Protein 3U5S (pdb70)

Secondary structure (DSSP, 8-state):
---S-GGGT---SSS---HHHHHHHHHHHHHHHHHTS-SS--HHHHH--HHHHHHHHH-SSHHHHHHHHHHHHHS----SSHHHHHHHHHHHHHHHHHHTTPPPP-GGGHHIIIII--TTSTT-

B-factor: mean 18.69, std 8.18, range [2.0, 61.25]

Nearest PDB structures (foldseek):
  3u5s-assembly1_A-2  TM=1.005E+00  e=2.928E-19  Homo sapiens
  3tk0-assembly1_A-2  TM=1.004E+00  e=9.478E-19  Homo sapiens
  3u2l-assembly1_A-2  TM=1.006E+00  e=2.298E-17  Homo sapiens
  3mbg-assembly1_A  TM=1.002E+00  e=5.029E-17  Homo sapiens
  4ldk-assembly1_A-2  TM=1.004E+00  e=1.100E-16  Homo sapiens

CATH classification: 1.20.120.310

Structure (mmCIF, N/CA/C/O backbone):
data_3U5S
#
_entry.id   3U5S
#
_cell.length_a   50.892
_cell.length_b   76.878
_cell.length_c   63.464
_cell.angle_alpha   90.00
_cell.angle_beta   90.00
_cell.angle_gamma   90.00
#
_symmetry.space_group_name_H-M   'C 2 2 21'
#
loop_
_entity.id
_entity.type
_entity.pdbx_description
1 polymer 'FAD-linked sulfhydryl oxidase ALR'
2 non-polymer 'FLAVIN-ADENINE DINUCLEOTIDE'
3 water water
#
loop_
_atom_site.group_PDB
_atom_site.id
_atom_site.type_symbol
_atom_site.label_atom_id
_atom_site.label_alt_id
_atom_site.label_comp_id
_atom_site.label_asym_id
_atom_site.label_entity_id
_atom_site.label_seq_id
_atom_site.pdbx_PDB_ins_code
_atom_site.Cartn_x
_atom_site.Cartn_y
_atom_site.Cartn_z
_atom_site.occupancy
_atom_site.B_iso_or_equiv
_atom_site.auth_seq_id
_atom_site.auth_comp_id
_atom_site.auth_asym_id
_atom_site.auth_atom_id
_atom_site.pdbx_PDB_model_num
ATOM 1 N N . SER A 1 1 ? 4.591 13.884 4.697 1.00 22.07 80 SER A N 1
ATOM 2 C CA . SER A 1 1 ? 5.840 13.871 5.460 1.00 2.00 80 SER A CA 1
ATOM 3 C C . SER A 1 1 ? 7.035 13.757 4.668 1.00 21.33 80 SER A C 1
ATOM 4 O O . SER A 1 1 ? 7.934 14.291 5.223 1.00 20.48 80 SER A O 1
ATOM 15 N N . ARG A 1 3 ? 8.830 10.178 2.341 1.00 19.75 82 ARG A N 1
ATOM 16 C CA . ARG A 1 3 ? 8.624 8.870 1.685 1.00 20.34 82 ARG A CA 1
ATOM 17 C C . ARG A 1 3 ? 7.128 8.495 1.672 1.00 21.53 82 ARG A C 1
ATOM 18 O O . ARG A 1 3 ? 6.315 8.964 2.501 1.00 19.04 82 ARG A O 1
ATOM 26 N N . THR A 1 4 ? 6.775 7.589 0.782 1.00 22.11 83 THR A N 1
ATOM 27 C CA . THR A 1 4 ? 5.448 7.015 0.794 1.00 23.63 83 THR A CA 1
ATOM 28 C C . THR A 1 4 ? 5.490 5.524 0.483 1.00 26.36 83 THR A C 1
ATOM 29 O O . THR A 1 4 ? 6.361 5.039 -0.262 1.00 25.49 83 THR A O 1
ATOM 33 N N . GLN A 1 5 ? 4.528 4.849 1.114 1.00 28.22 84 GLN A N 1
ATOM 34 C CA . GLN A 1 5 ? 4.211 3.467 0.935 1.00 30.61 84 GLN A CA 1
ATOM 35 C C . GLN A 1 5 ? 3.203 3.232 -0.205 1.00 31.26 84 GLN A C 1
ATOM 36 O O . GLN A 1 5 ? 2.786 2.089 -0.401 1.00 33.77 84 GLN A O 1
ATOM 42 N N . GLN A 1 6 ? 2.846 4.274 -0.979 1.00 31.96 85 GLN A N 1
ATOM 43 C CA . GLN A 1 6 ? 2.011 4.074 -2.188 1.00 32.53 85 GLN A CA 1
ATOM 44 C C . GLN A 1 6 ? 2.979 3.914 -3.340 1.00 32.89 85 GLN A C 1
ATOM 45 O O . GLN A 1 6 ? 3.644 4.875 -3.726 1.00 31.78 85 GLN A O 1
ATOM 51 N N . LYS A 1 7 ? 3.104 2.670 -3.831 1.00 34.44 86 LYS A N 1
ATOM 52 C CA . LYS A 1 7 ? 4.237 2.256 -4.722 1.00 35.24 86 LYS A CA 1
ATOM 53 C C . LYS A 1 7 ? 4.300 3.071 -5.994 1.00 36.08 86 LYS A C 1
ATOM 54 O O . LYS A 1 7 ? 5.409 3.381 -6.529 1.00 35.63 86 LYS A O 1
ATOM 56 N N . ARG A 1 8 ? 3.106 3.441 -6.455 1.00 36.04 87 ARG A N 1
ATOM 57 C CA . ARG A 1 8 ? 2.950 4.223 -7.680 1.00 37.23 87 ARG A CA 1
ATOM 58 C C . ARG A 1 8 ? 3.593 5.577 -7.632 1.00 36.66 87 ARG A C 1
ATOM 59 O O . ARG A 1 8 ? 4.000 6.098 -8.679 1.00 36.52 87 ARG A O 1
ATOM 67 N N . ASP A 1 9 ? 3.667 6.142 -6.417 1.00 35.60 88 ASP A N 1
ATOM 68 C CA . ASP A 1 9 ? 4.305 7.446 -6.154 1.00 34.75 88 ASP A CA 1
ATOM 69 C C . ASP A 1 9 ? 5.812 7.315 -5.819 1.00 34.64 88 ASP A C 1
ATOM 70 O O . ASP A 1 9 ? 6.464 8.296 -5.479 1.00 35.38 88 ASP A O 1
ATOM 75 N N . THR A 1 10 ? 6.384 6.120 -5.929 1.00 34.63 89 THR A N 1
ATOM 76 C CA . THR A 1 10 ? 7.740 5.916 -5.404 1.00 34.31 89 THR A CA 1
ATOM 77 C C . THR A 1 10 ? 8.703 5.232 -6.380 1.00 34.77 89 THR A C 1
ATOM 78 O O . THR A 1 10 ? 9.871 5.651 -6.547 1.00 33.92 89 THR A O 1
ATOM 82 N N . LYS A 1 11 ? 8.238 4.115 -6.926 1.00 34.09 90 LYS A N 1
ATOM 83 C CA . LYS A 1 11 ? 9.093 3.224 -7.702 1.00 32.67 90 LYS A CA 1
ATOM 84 C C . LYS A 1 11 ? 8.543 3.302 -9.129 1.00 31.57 90 LYS A C 1
ATOM 85 O O . LYS A 1 11 ? 7.432 2.867 -9.430 1.00 33.15 90 LYS A O 1
ATOM 87 N N . PHE A 1 12 ? 9.323 3.917 -9.997 1.00 28.37 91 PHE A N 1
ATOM 88 C CA . PHE A 1 12 ? 8.846 4.302 -11.306 1.00 26.63 91 PHE A CA 1
ATOM 89 C C . PHE A 1 12 ? 9.301 3.366 -12.441 1.00 27.31 91 PHE A C 1
ATOM 90 O O . PHE A 1 12 ? 8.776 3.445 -13.577 1.00 29.11 91 PHE A O 1
ATOM 98 N N . ARG A 1 13 ? 10.280 2.523 -12.158 1.00 25.16 92 ARG A N 1
ATOM 99 C CA . ARG A 1 13 ? 10.833 1.664 -13.219 1.00 23.35 92 ARG A CA 1
ATOM 100 C C . ARG A 1 13 ? 9.893 0.450 -13.376 1.00 22.91 92 ARG A C 1
ATOM 101 O O . ARG A 1 13 ? 9.650 -0.279 -12.389 1.00 21.99 92 ARG A O 1
ATOM 109 N N . GLU A 1 14 ? 9.374 0.217 -14.577 1.00 21.34 93 GLU A N 1
ATOM 110 C CA . GLU A 1 14 ? 8.374 -0.847 -14.783 1.00 21.94 93 GLU A CA 1
ATOM 111 C C . GLU A 1 14 ? 8.952 -2.263 -14.914 1.00 18.62 93 GLU A C 1
ATOM 112 O O . GLU A 1 14 ? 8.324 -3.221 -14.484 1.00 20.71 93 GLU A O 1
ATOM 118 N N . ASP A 1 15 ? 10.146 -2.356 -15.441 1.00 16.55 94 ASP A N 1
ATOM 119 C CA . ASP A 1 15 ? 10.808 -3.627 -15.739 1.00 17.29 94 ASP A CA 1
ATOM 120 C C . ASP A 1 15 ? 11.562 -4.181 -14.545 1.00 16.50 94 ASP A C 1
ATOM 121 O O . ASP A 1 15 ? 12.759 -4.439 -14.590 1.00 17.69 94 ASP A O 1
ATOM 126 N N . SEC A 1 16 ? 10.817 -4.360 -13.467 1.00 16.12 95 SEC A N 1
ATOM 127 C CA . SEC A 1 16 ? 11.366 -4.936 -12.236 1.00 17.55 95 SEC A CA 1
ATOM 130 C C . SEC A 1 16 ? 10.604 -6.201 -11.851 1.00 15.80 95 SEC A C 1
ATOM 131 O O . SEC A 1 16 ? 9.439 -6.413 -12.297 1.00 14.67 95 SEC A O 1
ATOM 132 N N . PRO A 1 17 ? 11.190 -6.996 -10.977 1.00 15.46 96 PRO A N 1
ATOM 133 C CA . PRO A 1 17 ? 10.516 -8.214 -10.546 1.00 15.48 96 PRO A CA 1
ATOM 134 C C . PRO A 1 17 ? 9.145 -7.891 -9.895 1.00 14.28 96 PRO A C 1
ATOM 135 O O . PRO A 1 17 ? 9.060 -7.018 -9.022 1.00 14.32 96 PRO A O 1
ATOM 139 N N . PRO A 1 18 ? 8.081 -8.615 -10.333 1.00 12.96 97 PRO A N 1
ATOM 140 C CA . PRO A 1 18 ? 6.748 -8.468 -9.751 1.00 13.44 97 PRO A CA 1
ATOM 141 C C . PRO A 1 18 ? 6.832 -8.795 -8.254 1.00 12.55 97 PRO A C 1
ATOM 142 O O . PRO A 1 18 ? 7.585 -9.664 -7.849 1.00 14.10 97 PRO A O 1
ATOM 146 N N . ASP A 1 19 ? 6.165 -7.986 -7.439 1.00 13.05 98 ASP A N 1
ATOM 147 C CA . ASP A 1 19 ? 5.999 -8.345 -6.016 1.00 12.34 98 ASP A CA 1
ATOM 148 C C . ASP A 1 19 ? 4.793 -9.269 -5.830 1.00 12.40 98 ASP A C 1
ATOM 149 O O . ASP A 1 19 ? 4.154 -9.724 -6.790 1.00 11.87 98 ASP A O 1
ATOM 154 N N . ARG A 1 20 ? 4.480 -9.598 -4.584 1.00 12.22 99 ARG A N 1
ATOM 155 C CA . ARG A 1 20 ? 3.350 -10.443 -4.296 0.70 8.85 99 ARG A CA 1
ATOM 156 C C . ARG A 1 20 ? 2.020 -9.977 -4.922 1.00 9.71 99 ARG A C 1
ATOM 157 O O . ARG A 1 20 ? 1.330 -10.786 -5.524 1.00 12.67 99 ARG A O 1
ATOM 165 N N 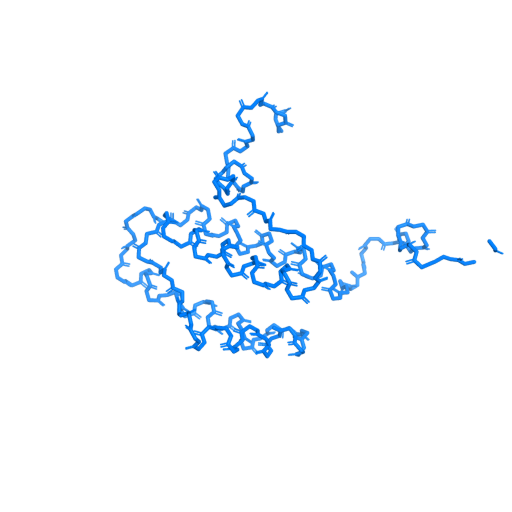. GLU A 1 21 ? 1.754 -8.690 -4.877 1.00 10.71 100 GLU A N 1
ATOM 166 C CA . GLU A 1 21 ? 0.517 -8.126 -5.385 1.00 11.19 100 GLU A CA 1
ATOM 167 C C . GLU A 1 21 ? 0.511 -8.127 -6.888 1.00 10.75 100 GLU A C 1
ATOM 168 O O . GLU A 1 21 ? -0.512 -8.531 -7.474 1.00 10.98 100 GLU A O 1
ATOM 174 N N . GLU A 1 22 ? 1.699 -7.772 -7.473 1.00 11.27 101 GLU A N 1
ATOM 175 C CA . GLU A 1 22 ? 1.747 -7.609 -8.945 1.00 9.97 101 GLU A CA 1
ATOM 176 C C . GLU A 1 22 ? 1.701 -9.020 -9.575 1.00 10.93 101 GLU A C 1
ATOM 177 O O . GLU A 1 22 ? 0.986 -9.208 -10.610 1.00 10.03 101 GLU A O 1
ATOM 183 N N . LEU A 1 23 ? 2.356 -10.014 -8.984 1.00 10.24 102 LEU A N 1
ATOM 184 C CA . LEU A 1 23 ? 2.287 -11.355 -9.498 1.00 11.54 102 LEU A CA 1
ATOM 185 C C . LEU A 1 23 ? 0.851 -11.849 -9.409 1.00 11.55 102 LEU A C 1
ATOM 186 O O . LEU A 1 23 ? 0.330 -12.489 -10.339 1.00 10.41 102 LEU A O 1
ATOM 191 N N . GLY A 1 24 ? 0.186 -11.500 -8.315 1.00 8.83 103 GLY A N 1
ATOM 192 C CA . GLY A 1 24 ? -1.220 -11.895 -8.140 1.00 10.48 103 GLY A CA 1
ATOM 193 C C . GLY A 1 24 ? -2.072 -11.351 -9.285 1.00 9.12 103 GLY A C 1
ATOM 194 O O . GLY A 1 24 ? -2.845 -12.132 -9.878 1.00 10.72 103 GLY A O 1
ATOM 195 N N . ARG A 1 25 ? -1.932 -10.063 -9.573 1.00 11.01 104 ARG A N 1
ATOM 196 C CA . ARG A 1 25 ? -2.707 -9.427 -10.664 1.00 10.94 104 ARG A CA 1
ATOM 197 C C . ARG A 1 25 ? -2.428 -10.097 -11.997 1.00 10.75 104 ARG A C 1
ATOM 198 O O . ARG A 1 25 ? -3.386 -10.422 -12.780 1.00 12.25 104 ARG A O 1
ATOM 206 N N . HIS A 1 26 ? -1.152 -10.362 -12.274 1.00 9.39 105 HIS A N 1
ATOM 207 C CA . HIS A 1 26 ? -0.863 -11.061 -13.538 1.00 9.22 105 HIS A CA 1
ATOM 208 C C . HIS A 1 26 ? -1.458 -12.468 -13.598 1.00 9.47 105 HIS A C 1
ATOM 209 O O . HIS A 1 26 ? -1.987 -12.874 -14.660 1.00 10.91 105 HIS A O 1
ATOM 216 N N . SER A 1 27 ? -1.424 -13.168 -12.472 1.00 10.37 106 SER A N 1
ATOM 217 C CA . SER A 1 27 ? -1.784 -14.540 -12.428 1.00 9.92 106 SER A CA 1
ATOM 218 C C . SER A 1 27 ? -3.337 -14.704 -12.554 1.00 9.91 106 SER A C 1
ATOM 219 O O . SER A 1 27 ? -3.824 -15.555 -13.281 1.00 10.55 106 SER A O 1
ATOM 222 N N . TRP A 1 28 ? -4.102 -13.879 -11.813 1.00 9.98 107 TRP A N 1
ATOM 223 C CA . TRP A 1 28 ? -5.535 -13.912 -11.974 1.00 9.71 107 TRP A CA 1
ATOM 224 C C . TRP A 1 28 ? -5.904 -13.580 -13.423 1.00 9.05 107 TRP A C 1
ATOM 225 O O . TRP A 1 28 ? -6.756 -14.215 -14.042 1.00 10.87 107 TRP A O 1
ATOM 236 N N . ALA A 1 29 ? -5.182 -12.633 -14.042 1.00 8.98 108 ALA A N 1
ATOM 237 C CA . ALA A 1 29 ? -5.532 -12.310 -15.419 1.00 10.30 108 ALA A CA 1
ATOM 238 C C . ALA A 1 29 ? -5.290 -13.561 -16.306 1.00 10.26 108 ALA A C 1
ATOM 239 O O . ALA A 1 29 ? -6.091 -13.876 -17.220 1.00 9.30 108 ALA A O 1
ATOM 241 N N . VAL A 1 30 ? -4.115 -14.208 -16.124 1.00 9.43 109 VAL A N 1
ATOM 242 C CA . VAL A 1 30 ? -3.800 -15.412 -16.929 1.00 10.71 109 VAL A CA 1
ATOM 243 C C . VAL A 1 30 ? -4.893 -16.459 -16.675 1.00 9.88 109 VAL A C 1
ATOM 244 O O . VAL A 1 30 ? -5.486 -16.999 -17.623 1.00 10.81 109 VAL A O 1
ATOM 248 N N . LEU A 1 31 ? -5.190 -16.773 -15.419 1.00 10.74 110 LEU A N 1
ATOM 249 C CA . LEU A 1 31 ? -6.163 -17.853 -15.136 1.00 9.99 110 LEU A CA 1
ATOM 250 C C . LEU A 1 31 ? -7.570 -17.557 -15.617 1.00 8.61 110 LEU A C 1
ATOM 251 O O . LEU A 1 31 ? -8.162 -18.378 -16.260 1.00 10.64 110 LEU A O 1
ATOM 256 N N . HIS A 1 32 ? -8.062 -16.342 -15.391 1.00 8.85 111 HIS A N 1
ATOM 257 C CA . HIS A 1 32 ? -9.423 -15.974 -15.821 1.00 10.24 111 HIS A CA 1
ATOM 258 C C . HIS A 1 32 ? -9.519 -15.918 -17.341 1.00 10.13 111 HIS A C 1
ATOM 259 O O . HIS A 1 32 ? -10.552 -16.231 -17.887 1.00 11.87 111 HIS A O 1
ATOM 266 N N . THR A 1 33 ? -8.420 -15.474 -18.003 1.00 9.97 112 THR A N 1
ATOM 267 C CA . THR A 1 33 ? -8.419 -15.416 -19.484 1.00 10.43 112 THR A CA 1
ATOM 268 C C . THR A 1 33 ? -8.387 -16.839 -20.073 1.00 11.57 112 THR A C 1
ATOM 269 O O . THR A 1 33 ? -9.161 -17.107 -21.050 1.00 12.57 112 THR A O 1
ATOM 273 N N . LEU A 1 34 ? -7.532 -17.720 -19.572 1.00 10.78 113 LEU A N 1
ATOM 274 C CA . LEU A 1 34 ? -7.549 -19.139 -19.981 1.00 12.36 113 LEU A CA 1
ATOM 275 C C . LEU A 1 34 ? -8.934 -19.766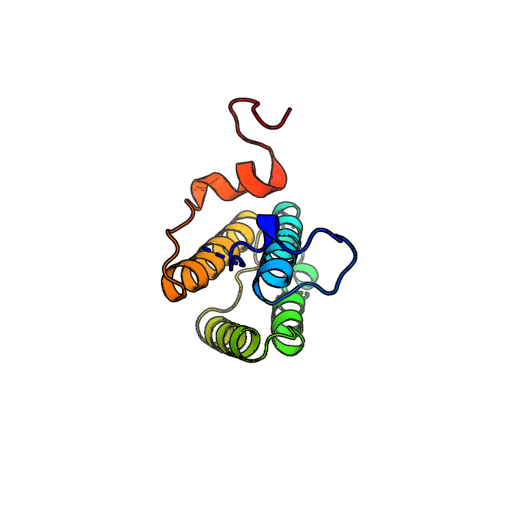 -19.773 1.00 11.37 113 LEU A C 1
ATOM 276 O O . LEU A 1 34 ? -9.473 -20.403 -20.680 1.00 12.75 113 LEU A O 1
ATOM 281 N N . ALA A 1 35 ? -9.583 -19.550 -18.650 1.00 11.31 114 ALA A N 1
ATOM 282 C CA . ALA A 1 35 ? -10.908 -20.071 -18.436 1.00 10.26 114 ALA A CA 1
ATOM 283 C C . ALA A 1 35 ? -11.930 -19.465 -19.380 1.00 10.52 114 ALA A C 1
ATOM 284 O O . ALA A 1 35 ? -12.792 -20.172 -19.913 1.00 12.31 114 ALA A O 1
ATO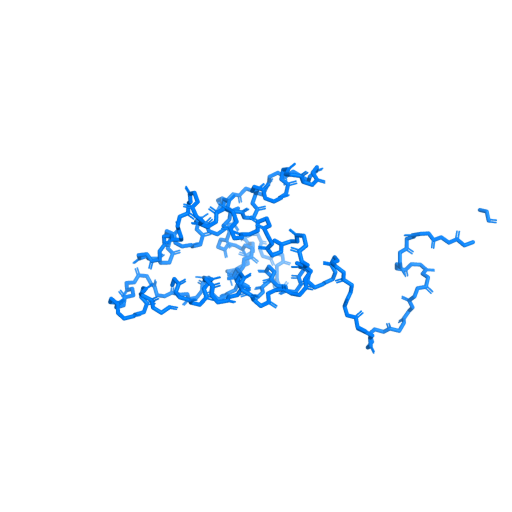M 286 N N . ALA A 1 36 ? -11.770 -18.184 -19.709 1.00 10.24 115 ALA A N 1
ATOM 287 C CA . ALA A 1 36 ? -12.791 -17.486 -20.549 1.00 10.70 115 ALA A CA 1
ATOM 288 C C . ALA A 1 36 ? -12.975 -18.039 -21.936 1.00 10.42 115 ALA A C 1
ATOM 289 O O . ALA A 1 36 ? -14.048 -17.875 -22.557 1.00 11.95 115 ALA A O 1
ATOM 291 N N . TYR A 1 37 ? -11.902 -18.621 -22.438 1.00 12.36 116 TYR A N 1
ATOM 292 C CA . TYR A 1 37 ? -11.884 -19.127 -23.813 1.00 12.51 116 TYR A CA 1
ATOM 293 C C . TYR A 1 37 ? -11.886 -20.692 -23.831 1.00 12.03 116 TYR A C 1
ATOM 294 O O . TYR A 1 37 ? -11.820 -21.288 -24.910 1.00 15.73 116 TYR A O 1
ATOM 303 N N . TYR A 1 38 ? -11.958 -21.341 -22.669 1.00 10.04 117 TYR A N 1
ATOM 304 C CA . TYR A 1 38 ? -12.030 -22.762 -22.571 1.00 9.22 117 TYR A CA 1
ATOM 305 C C . TYR A 1 38 ? -13.333 -23.245 -23.300 1.00 8.49 117 TYR A C 1
ATOM 306 O O . TYR A 1 38 ? -14.344 -22.488 -23.390 1.00 10.20 117 TYR A O 1
ATOM 315 N N . PRO A 1 39 ? -13.260 -24.540 -23.770 1.00 11.03 118 PRO A N 1
ATOM 316 C CA . PRO A 1 39 ? -14.436 -24.997 -24.590 1.00 11.16 118 PRO A CA 1
ATOM 317 C C . PRO A 1 39 ? -15.706 -25.021 -23.811 1.00 11.65 118 PRO A C 1
ATOM 318 O O . PRO A 1 39 ? -15.677 -25.281 -22.581 1.00 11.36 118 PRO A O 1
ATOM 322 N N . ASP A 1 40 ? -16.811 -24.753 -24.473 1.00 12.61 119 ASP A N 1
ATOM 323 C CA . ASP A 1 40 ? -18.132 -25.066 -23.861 1.00 13.31 119 ASP A CA 1
ATOM 324 C C . ASP A 1 40 ? -18.397 -26.558 -23.679 1.00 13.46 119 ASP A C 1
ATOM 325 O O . ASP A 1 40 ? -19.036 -26.978 -22.687 1.00 14.26 119 ASP A O 1
ATOM 330 N N . LEU A 1 41 ? -17.840 -27.382 -24.562 1.00 12.73 120 LEU A N 1
ATOM 331 C CA . LEU A 1 41 ? -17.938 -28.819 -24.498 1.00 12.98 120 LEU A CA 1
ATOM 332 C C . LEU A 1 41 ? -16.544 -29.438 -24.631 1.00 13.00 120 LEU A C 1
ATOM 333 O O . LEU A 1 41 ? -16.199 -30.119 -25.649 1.00 13.13 120 LEU A O 1
ATOM 338 N N . PRO A 1 42 ? -15.736 -29.292 -23.564 1.00 11.97 121 PRO A N 1
ATOM 339 C CA . PRO A 1 42 ? -14.423 -29.801 -23.664 1.00 12.46 121 PRO A CA 1
ATOM 340 C C . PRO A 1 42 ? -14.423 -31.343 -23.771 1.00 11.26 121 PRO A C 1
ATOM 341 O O . PRO A 1 42 ? -15.283 -31.998 -23.140 1.00 12.91 121 PRO A O 1
ATOM 345 N N . THR A 1 43 ? -13.418 -31.900 -24.445 1.00 12.64 122 THR A N 1
ATOM 346 C CA . THR A 1 43 ? -13.225 -33.369 -24.401 1.00 13.03 122 THR A CA 1
ATOM 347 C C . THR A 1 43 ? -12.863 -33.855 -22.956 1.00 14.49 122 THR A C 1
ATOM 348 O O . THR A 1 43 ? -12.493 -33.040 -22.097 1.00 14.14 122 THR A O 1
ATOM 352 N N . PRO A 1 44 ? -13.014 -35.171 -22.690 1.00 15.78 123 PRO A N 1
ATOM 353 C CA . PRO A 1 44 ? -12.555 -35.658 -21.414 1.00 15.45 123 PRO A CA 1
ATOM 354 C C . PRO A 1 44 ? -11.074 -35.364 -21.203 1.00 14.38 123 PRO A C 1
ATOM 355 O O . PRO A 1 44 ? -10.711 -34.962 -20.050 1.00 15.70 123 PRO A O 1
ATOM 359 N N . GLU A 1 45 ? -10.254 -35.428 -22.253 1.00 14.19 124 GLU A N 1
ATOM 360 C CA . GLU A 1 45 ? -8.801 -35.182 -22.075 1.00 15.15 124 GLU A CA 1
ATOM 361 C C . GLU A 1 45 ? -8.613 -33.706 -21.683 1.00 14.84 124 GLU A C 1
ATOM 362 O O . GLU A 1 45 ? -7.801 -33.399 -20.763 1.00 13.35 124 GLU A O 1
ATOM 368 N N . GLN A 1 46 ? -9.382 -32.814 -22.306 1.00 12.48 125 GLN A N 1
ATOM 369 C CA . GLN A 1 46 ? -9.263 -31.397 -21.953 1.00 11.95 125 GLN A CA 1
ATOM 370 C C . GLN A 1 46 ? -9.653 -31.130 -20.503 1.00 11.70 125 GLN A C 1
ATOM 371 O O . GLN A 1 46 ? -8.957 -30.352 -19.795 1.00 13.91 125 GLN A O 1
ATOM 377 N N . GLN A 1 47 ? -10.741 -31.749 -20.044 1.00 10.29 126 GLN A N 1
ATOM 378 C CA . GLN A 1 47 ? -11.207 -31.591 -18.680 1.00 13.43 126 GLN A CA 1
ATOM 379 C C . GLN A 1 47 ? -10.149 -32.069 -17.713 1.00 13.02 126 GLN A C 1
ATOM 380 O O . GLN A 1 47 ? -9.898 -31.392 -16.697 1.00 14.40 126 GLN A O 1
ATOM 386 N N . GLN A 1 48 ? -9.540 -33.215 -18.006 1.00 12.44 127 GLN A N 1
ATOM 387 C CA . GLN A 1 48 ? -8.447 -33.802 -17.153 1.00 13.64 127 GLN A CA 1
ATOM 388 C C . GLN A 1 48 ? -7.229 -32.858 -17.146 1.00 14.61 127 GLN A C 1
ATOM 389 O O . GLN A 1 48 ? -6.620 -32.553 -16.111 1.00 15.55 127 GLN A O 1
ATOM 395 N N . ASP A 1 49 ? -6.788 -32.461 -18.339 1.00 13.87 128 ASP A N 1
ATOM 396 C CA . ASP A 1 49 ? -5.673 -31.529 -18.528 1.00 13.54 128 ASP A CA 1
ATOM 397 C C . ASP A 1 49 ? -5.853 -30.208 -17.781 1.00 12.06 128 ASP A C 1
ATOM 398 O O . ASP A 1 49 ? -4.900 -29.671 -17.217 1.00 12.83 128 ASP A O 1
ATOM 411 N N . ALA A 1 51 ? -7.767 -29.584 -15.152 1.00 11.84 130 ALA A N 1
ATOM 412 C CA . ALA A 1 51 ? -7.645 -29.837 -13.695 1.00 13.17 130 ALA A CA 1
ATOM 413 C C . ALA A 1 51 ? -6.192 -30.040 -13.312 1.00 12.23 130 ALA A C 1
ATOM 414 O O . ALA A 1 51 ? -5.740 -29.553 -12.244 1.00 14.04 130 ALA A O 1
ATOM 416 N N . GLN A 1 52 ? -5.441 -30.706 -14.180 1.00 13.94 131 GLN A N 1
ATOM 417 C CA . GLN A 1 52 ? -4.045 -30.951 -13.825 1.00 13.33 131 GLN A CA 1
ATOM 418 C C . GLN A 1 52 ? -3.273 -29.600 -13.917 1.00 14.07 131 GLN A C 1
ATOM 419 O O . GLN A 1 52 ? -2.443 -29.265 -13.087 1.00 14.07 131 GLN A O 1
ATOM 425 N N . PHE A 1 53 ? -3.579 -28.784 -14.902 1.00 12.11 132 PHE A N 1
ATOM 426 C CA . PHE A 1 53 ? -2.968 -27.475 -15.017 1.00 11.05 132 PHE A CA 1
ATOM 427 C C . PHE A 1 53 ? -3.136 -26.614 -13.770 1.00 12.23 132 PHE A C 1
ATOM 428 O O . PHE A 1 53 ? -2.132 -26.094 -13.283 1.00 12.92 132 PHE A O 1
ATOM 436 N N . ILE A 1 54 ? -4.340 -26.611 -13.177 1.00 11.27 133 ILE A N 1
ATOM 437 C CA . ILE A 1 54 ? -4.599 -25.828 -11.973 1.00 11.78 133 ILE A CA 1
ATOM 438 C C . ILE A 1 54 ? -3.833 -26.446 -10.766 1.00 11.10 133 ILE A C 1
ATOM 439 O O . ILE A 1 54 ? -3.235 -25.704 -9.922 1.00 12.69 133 ILE A O 1
ATOM 444 N N . HIS A 1 55 ? -3.811 -27.774 -10.697 1.00 11.26 134 HIS A N 1
ATOM 445 C CA . HIS A 1 55 ? -3.029 -28.470 -9.621 1.00 13.02 134 HIS A CA 1
ATOM 446 C C . HIS A 1 55 ? -1.554 -28.077 -9.765 1.00 12.45 134 HIS A C 1
ATOM 447 O O . HIS A 1 55 ? -0.882 -27.685 -8.779 1.00 13.30 134 HIS A O 1
ATOM 454 N N . LEU A 1 56 ? -1.000 -28.160 -10.957 1.00 12.07 135 LEU A N 1
ATOM 455 C CA . LEU A 1 56 ? 0.435 -27.860 -11.122 1.00 12.11 135 LEU A CA 1
ATOM 456 C C . LEU A 1 56 ? 0.711 -26.387 -10.807 1.00 12.15 135 LEU A C 1
ATOM 457 O O . LEU A 1 56 ? 1.771 -26.095 -10.144 1.00 13.19 135 LEU A O 1
ATOM 462 N N . PHE A 1 57 ? -0.204 -25.478 -11.150 1.00 11.40 136 PHE A N 1
ATOM 463 C CA . PHE A 1 57 ? -0.049 -24.058 -10.853 1.00 13.60 136 PHE A CA 1
ATOM 464 C C . PHE A 1 57 ? 0.049 -23.889 -9.336 1.00 15.11 136 PHE A C 1
ATOM 465 O O . PHE A 1 57 ? 0.883 -23.137 -8.865 1.00 13.02 136 PHE A O 1
ATOM 473 N N . SER A 1 58 ? -0.754 -24.663 -8.590 1.00 14.17 137 SER A N 1
ATOM 474 C CA . SER A 1 58 ? -0.677 -24.623 -7.109 1.00 14.52 137 SER A CA 1
ATOM 475 C C . SER A 1 58 ? 0.649 -25.150 -6.567 1.00 15.70 137 SER A C 1
ATOM 476 O O . SER A 1 58 ? 1.079 -24.696 -5.477 1.00 17.74 137 SER A O 1
ATOM 479 N N . LYS A 1 59 ? 1.295 -26.077 -7.253 1.00 12.34 138 LYS A N 1
ATOM 480 C CA . LYS A 1 59 ? 2.627 -26.589 -6.805 1.00 13.40 138 LYS A CA 1
ATOM 481 C C . LYS A 1 59 ? 3.755 -25.552 -7.016 1.00 14.45 138 LYS A C 1
ATOM 482 O O . LYS A 1 59 ? 4.713 -25.490 -6.172 1.00 16.45 138 LYS A O 1
ATOM 488 N N . PHE A 1 60 ? 3.663 -24.714 -8.058 1.00 12.96 139 PHE A N 1
ATOM 489 C CA . PHE A 1 60 ? 4.780 -23.905 -8.444 1.00 12.57 139 PHE A CA 1
ATOM 490 C C . PHE A 1 60 ? 4.588 -22.418 -8.131 1.00 11.91 139 PHE A C 1
ATOM 491 O 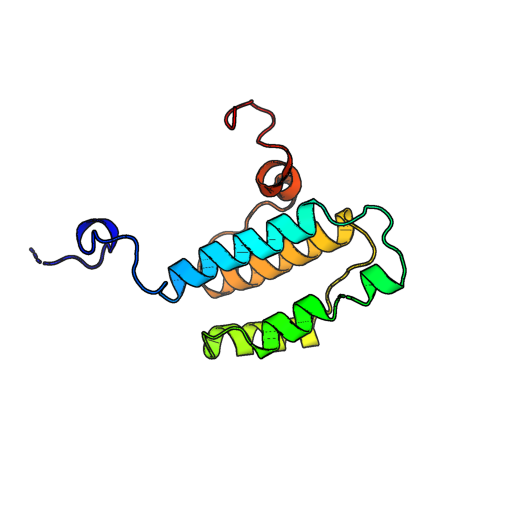O . PHE A 1 60 ? 5.546 -21.620 -8.315 1.00 13.90 139 PHE A O 1
ATOM 499 N N . TYR A 1 61 ? 3.396 -22.009 -7.628 1.00 11.60 140 TYR A N 1
ATOM 500 C CA . TYR A 1 61 ? 3.177 -20.596 -7.411 1.00 11.64 140 TYR A CA 1
ATOM 501 C C . TYR A 1 61 ? 4.209 -20.109 -6.337 1.00 12.76 140 TYR A C 1
ATOM 502 O O . TYR A 1 61 ? 4.274 -20.732 -5.297 1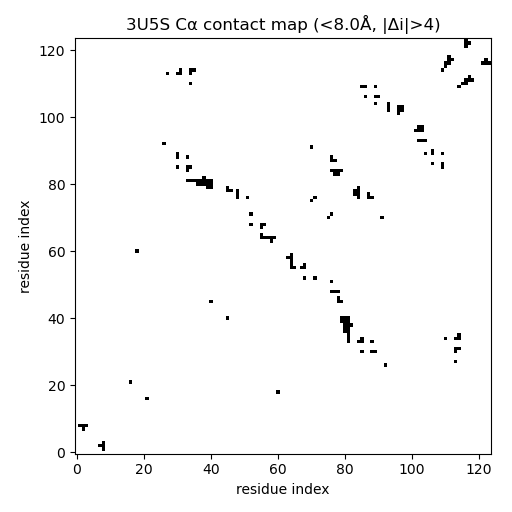.00 12.69 140 TYR A O 1
ATOM 511 N N . PRO A 1 62 ? 4.989 -19.066 -6.668 1.00 13.59 141 PRO A N 1
ATOM 512 C CA . PRO A 1 62 ? 6.196 -18.794 -5.850 1.00 14.76 141 PRO A CA 1
ATOM 513 C C . PRO A 1 62 ? 5.990 -17.956 -4.632 1.00 15.76 141 PRO A C 1
ATOM 514 O O . PRO A 1 62 ? 6.978 -17.718 -3.970 1.00 17.48 141 PRO A O 1
ATOM 518 N N . SEC A 1 63 ? 4.787 -17.515 -4.292 1.00 13.53 142 SEC A N 1
ATOM 519 C CA . SEC A 1 63 ? 4.540 -16.869 -2.967 1.00 12.90 142 SEC A CA 1
ATOM 522 C C . SEC A 1 63 ? 4.079 -18.093 -2.181 1.00 13.73 142 SEC A C 1
ATOM 523 O O . SEC A 1 63 ? 3.005 -18.636 -2.487 1.00 14.37 142 SEC A O 1
ATOM 524 N N . GLU A 1 64 ? 4.846 -18.561 -1.176 1.00 15.77 143 GLU A N 1
ATOM 525 C CA . GLU A 1 64 ? 4.616 -19.816 -0.474 1.00 18.18 143 GLU A CA 1
ATOM 526 C C . GLU A 1 64 ? 3.322 -19.801 0.369 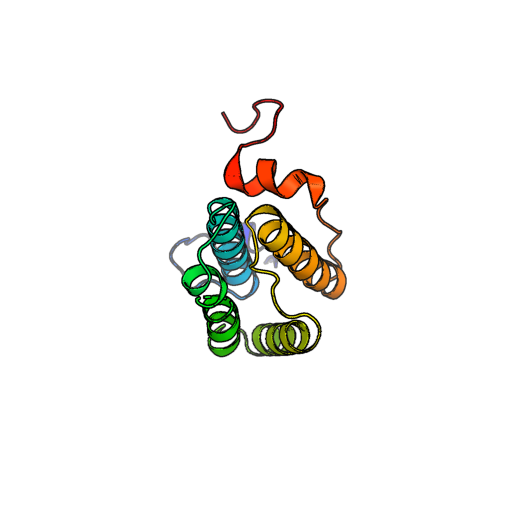1.00 16.28 143 GLU A C 1
ATOM 527 O O . GLU A 1 64 ? 2.520 -20.697 0.271 1.00 17.19 143 GLU A O 1
ATOM 533 N N . GLU A 1 65 ? 3.073 -18.676 1.060 1.00 16.59 144 GLU A N 1
ATOM 534 C CA . GLU A 1 65 ? 1.805 -18.567 1.808 0.70 14.59 144 GLU A CA 1
ATOM 535 C C . GLU A 1 65 ? 0.576 -18.633 0.844 1.00 15.17 144 GLU A C 1
ATOM 536 O O . GLU A 1 65 ? -0.396 -19.317 1.113 1.00 16.35 144 GLU A O 1
ATOM 542 N N . SEC A 1 66 ? 0.734 -18.015 -0.337 1.00 13.99 145 SEC A N 1
ATOM 543 C CA . SEC A 1 66 ? -0.361 -18.013 -1.321 1.00 14.20 145 SEC A CA 1
ATOM 546 C C . SEC A 1 66 ? -0.562 -19.392 -1.906 1.00 15.32 145 SEC A C 1
ATOM 547 O O . SEC A 1 66 ? -1.707 -19.813 -2.109 1.00 16.44 145 SEC A O 1
ATOM 548 N N . ALA A 1 67 ? 0.549 -20.101 -2.234 1.00 15.02 146 ALA A N 1
ATOM 549 C CA . ALA A 1 67 ? 0.483 -21.445 -2.787 1.00 16.23 146 ALA A CA 1
ATOM 550 C C . ALA A 1 67 ? -0.114 -22.437 -1.788 1.00 15.76 146 ALA A C 1
ATOM 551 O O . ALA A 1 67 ? -0.885 -23.284 -2.163 1.00 16.24 146 ALA A O 1
ATOM 553 N N . GLU A 1 68 ? 0.262 -22.345 -0.533 1.00 18.77 147 GLU A N 1
ATOM 554 C CA . GLU A 1 68 ? -0.366 -23.171 0.512 1.00 20.68 147 GLU A CA 1
ATOM 555 C C . GLU A 1 68 ? -1.873 -22.928 0.637 1.00 20.37 147 GLU A C 1
ATOM 556 O O . GLU A 1 68 ? -2.676 -23.870 0.742 1.00 20.66 147 GLU A O 1
ATOM 562 N N . ASP A 1 69 ? -2.239 -21.653 0.629 1.00 20.04 148 ASP A N 1
ATOM 563 C CA . ASP A 1 69 ? -3.654 -21.291 0.718 1.00 19.98 148 ASP A CA 1
ATOM 564 C C . ASP A 1 69 ? -4.353 -21.941 -0.498 1.00 20.62 148 ASP A C 1
ATOM 565 O O . ASP A 1 69 ? -5.409 -22.620 -0.391 1.00 20.75 148 ASP A O 1
ATOM 570 N N . LEU A 1 70 ? -3.775 -21.802 -1.691 1.00 18.38 149 LEU A N 1
ATOM 571 C CA . LEU A 1 70 ? -4.386 -22.420 -2.883 1.00 17.57 149 LEU A CA 1
ATOM 572 C C . LEU A 1 70 ? -4.530 -23.977 -2.804 1.00 17.16 149 LEU A C 1
ATOM 573 O O . LEU A 1 70 ? -5.571 -24.533 -3.095 1.00 17.02 149 LEU A O 1
ATOM 578 N N . ARG A 1 71 ? -3.473 -24.634 -2.359 1.00 17.99 150 ARG A N 1
ATOM 579 C CA . ARG A 1 71 ? -3.459 -26.079 -2.239 1.00 18.84 150 ARG A CA 1
ATOM 580 C C . ARG A 1 71 ? -4.526 -26.511 -1.253 1.00 20.56 150 ARG A C 1
ATOM 581 O O . ARG A 1 71 ? -5.240 -27.492 -1.484 1.00 17.71 150 ARG A O 1
ATOM 589 N N . LYS A 1 72 ? -4.721 -25.731 -0.188 1.00 19.32 151 LYS A N 1
ATOM 590 C CA . LYS A 1 72 ? -5.791 -26.097 0.743 1.00 22.04 151 LYS A CA 1
ATOM 591 C C . LYS A 1 72 ? -7.191 -26.002 0.157 1.00 21.18 151 LYS A C 1
ATOM 592 O O . LYS A 1 72 ? -8.043 -26.868 0.368 1.00 21.22 151 LYS A O 1
ATOM 598 N N . ARG A 1 73 ? -7.431 -24.941 -0.577 1.00 19.34 152 ARG A N 1
ATOM 599 C CA . ARG A 1 73 ? -8.690 -24.764 -1.205 1.00 19.38 152 ARG A CA 1
ATOM 600 C C . ARG A 1 73 ? -8.971 -25.861 -2.209 1.00 21.49 152 ARG A C 1
ATOM 601 O O . ARG A 1 73 ? -10.054 -26.411 -2.174 1.00 22.83 152 ARG A O 1
ATOM 609 N N . LEU A 1 74 ? -8.019 -26.194 -3.081 1.00 20.57 153 LEU A N 1
ATOM 610 C CA . LEU A 1 74 ? -8.251 -27.173 -4.173 1.00 23.49 153 LEU A CA 1
ATOM 611 C C . LEU A 1 74 ? -8.539 -28.570 -3.588 1.00 25.39 153 LEU A C 1
ATOM 612 O O . LEU A 1 74 ? -9.354 -29.279 -4.111 1.00 27.31 153 LEU A O 1
ATOM 617 N N . ALA A 1 75 ? -7.890 -28.938 -2.486 1.00 26.96 154 ALA A N 1
ATOM 618 C CA . ALA A 1 75 ? -8.291 -30.122 -1.708 1.00 28.14 154 ALA A CA 1
ATOM 619 C C . ALA A 1 75 ? -9.768 -30.130 -1.243 1.00 28.55 154 ALA A C 1
ATOM 620 O O . ALA A 1 75 ? -10.404 -31.199 -1.288 1.00 29.90 154 ALA A O 1
ATOM 622 N N . ARG A 1 76 ? -10.320 -28.988 -0.817 1.00 27.93 155 ARG A N 1
ATOM 623 C CA . ARG A 1 76 ? -11.738 -28.880 -0.339 1.00 29.76 155 ARG A CA 1
ATOM 624 C C . ARG A 1 76 ? -12.780 -28.646 -1.464 1.00 30.80 155 ARG A C 1
ATOM 625 O O . ARG A 1 76 ? -13.997 -28.701 -1.249 1.00 31.47 155 ARG A O 1
ATOM 633 N N . ASN A 1 77 ? -12.296 -28.342 -2.658 1.00 31.17 156 ASN A N 1
ATOM 634 C CA . ASN A 1 77 ? -13.143 -27.744 -3.664 1.00 31.56 156 ASN A CA 1
ATOM 635 C C . ASN A 1 77 ? -12.340 -27.891 -4.982 1.00 30.64 156 ASN A C 1
ATOM 636 O O . ASN A 1 77 ? -11.643 -26.951 -5.439 1.00 31.67 156 ASN A O 1
ATOM 641 N N . HIS A 1 78 ? -12.399 -29.113 -5.533 1.00 28.49 157 HIS A N 1
ATOM 642 C CA . HIS A 1 78 ? -11.725 -29.445 -6.779 1.00 27.35 157 HIS A CA 1
ATOM 643 C C . HIS A 1 78 ? -12.291 -28.562 -7.892 1.00 23.13 157 HIS A C 1
ATOM 644 O O . HIS A 1 78 ? -13.453 -28.186 -7.847 1.00 21.48 157 HIS A O 1
ATOM 651 N N . PRO A 1 79 ? -11.437 -28.184 -8.864 1.00 21.82 158 PRO A N 1
ATOM 652 C CA . PRO A 1 79 ? -11.924 -27.411 -9.987 1.00 19.61 158 PRO A CA 1
ATOM 653 C C . PRO A 1 79 ? -12.980 -28.145 -10.833 1.00 18.29 158 PRO A C 1
ATOM 654 O O . PRO A 1 79 ? -12.752 -29.309 -11.172 1.00 17.86 158 PRO A O 1
ATOM 658 N N . ASP A 1 80 ? -14.085 -27.469 -11.149 1.00 16.65 159 ASP A N 1
ATOM 659 C CA . ASP A 1 80 ? -15.050 -27.969 -12.084 1.00 15.43 159 ASP A CA 1
ATOM 660 C C . ASP A 1 80 ? -14.662 -27.562 -13.483 1.00 14.91 159 ASP A C 1
ATOM 661 O O . ASP A 1 80 ? -14.878 -26.434 -13.908 1.00 16.50 159 ASP A O 1
ATOM 666 N N . THR A 1 81 ? -14.104 -28.534 -14.190 1.00 14.31 160 THR A N 1
ATOM 667 C CA . THR A 1 81 ? -13.647 -28.242 -15.536 1.00 15.26 160 THR A CA 1
ATOM 668 C C . THR A 1 81 ? -14.553 -28.830 -16.598 1.00 15.35 160 THR A C 1
ATOM 669 O O . THR A 1 81 ? -14.166 -28.955 -17.786 1.00 15.16 160 THR A O 1
ATOM 673 N N . ARG A 1 82 ? -15.764 -29.186 -16.222 1.00 15.76 161 ARG A N 1
ATOM 674 C CA . ARG A 1 82 ? -16.687 -29.850 -17.165 1.00 15.79 161 ARG A CA 1
ATOM 675 C C . ARG A 1 82 ? -17.080 -29.004 -18.383 1.00 13.41 161 ARG A C 1
ATOM 676 O O . ARG A 1 82 ? -17.326 -29.529 -19.468 1.00 14.26 161 ARG A O 1
ATOM 684 N N . THR A 1 83 ? -17.184 -27.690 -18.187 1.00 12.19 162 THR A N 1
ATOM 685 C CA . THR A 1 83 ? -17.598 -26.741 -19.263 1.00 12.16 162 THR A CA 1
ATOM 686 C C . THR A 1 83 ? -17.017 -25.365 -18.951 1.00 12.89 162 THR A C 1
ATOM 687 O O . THR A 1 83 ? -16.628 -25.063 -17.808 1.00 12.75 162 THR A O 1
ATOM 691 N N . ARG A 1 84 ? -16.956 -24.526 -19.981 1.00 12.33 163 ARG A N 1
ATOM 692 C CA . ARG A 1 84 ? -16.584 -23.139 -19.820 1.00 12.71 163 ARG A CA 1
ATOM 693 C C . ARG A 1 84 ? -17.375 -22.446 -18.696 1.00 13.02 163 ARG A C 1
ATOM 694 O O . ARG A 1 84 ? -16.792 -21.781 -17.840 1.00 14.83 163 ARG A O 1
ATOM 702 N N . ALA A 1 85 ? -18.688 -22.615 -18.749 1.00 14.25 164 ALA A N 1
ATOM 703 C CA . ALA A 1 85 ? -19.618 -21.950 -17.802 1.00 13.09 164 ALA A CA 1
ATOM 704 C C . ALA A 1 85 ? -19.245 -22.402 -16.376 1.00 13.27 164 ALA A C 1
ATOM 705 O O . ALA A 1 85 ? -18.987 -21.561 -15.532 1.00 13.96 164 ALA A O 1
ATOM 707 N N . ALA A 1 86 ? -19.037 -23.696 -16.201 1.00 12.98 165 ALA A N 1
ATOM 708 C CA . ALA A 1 86 ? -18.752 -24.216 -14.869 1.00 13.22 165 ALA A CA 1
ATOM 709 C C . ALA A 1 86 ? -17.383 -23.778 -14.422 1.00 12.95 165 ALA A C 1
ATOM 710 O O . ALA A 1 86 ? -17.230 -23.401 -13.237 1.00 14.37 165 ALA A O 1
ATOM 712 N N . PHE A 1 87 ? -16.415 -23.790 -15.325 1.00 11.92 166 PHE A N 1
ATOM 713 C CA . PHE A 1 87 ? -15.049 -23.503 -14.872 1.00 11.17 166 PHE A CA 1
ATOM 714 C C . PHE A 1 87 ? -14.838 -22.001 -14.619 1.00 10.12 166 PHE A C 1
ATOM 715 O O . PHE A 1 87 ? -14.116 -21.586 -13.641 1.00 11.37 166 PHE A O 1
ATOM 723 N N . THR A 1 88 ? -15.312 -21.147 -15.515 1.00 11.40 167 THR A N 1
ATOM 724 C CA . THR A 1 88 ? -15.264 -19.718 -15.289 1.00 10.41 167 THR A CA 1
ATOM 725 C C . THR A 1 88 ? -15.922 -19.344 -13.948 1.00 10.86 167 THR A C 1
ATOM 726 O O . THR A 1 88 ? -15.420 -18.504 -13.221 1.00 12.56 167 THR A O 1
ATOM 730 N N . GLN A 1 89 ? -17.059 -19.974 -13.655 1.00 13.11 168 GLN A N 1
ATOM 731 C CA . GLN A 1 89 ? -17.740 -19.628 -12.390 1.00 12.05 168 GLN A CA 1
ATOM 732 C C . GLN A 1 89 ? -16.951 -20.170 -11.197 1.00 11.47 168 GLN A C 1
ATOM 733 O O . GLN A 1 89 ? -16.769 -19.410 -10.237 1.00 12.60 168 GLN A O 1
ATOM 739 N N . TRP A 1 90 ? -16.471 -21.407 -11.288 1.00 12.13 169 TRP A N 1
ATOM 740 C CA . TRP A 1 90 ? -15.698 -22.071 -10.267 1.00 11.09 169 TRP A CA 1
ATOM 741 C C . TRP A 1 90 ? -14.484 -21.185 -9.921 1.00 11.79 169 TRP A C 1
ATOM 742 O O . TRP A 1 90 ? -14.204 -20.889 -8.744 1.00 13.82 169 TRP A O 1
ATOM 753 N N . LEU A 1 91 ? -13.795 -20.711 -10.967 1.00 11.56 170 LEU A N 1
ATOM 754 C CA . LEU A 1 91 ? -12.637 -19.899 -10.717 1.00 12.00 170 LEU A CA 1
ATOM 755 C C . LEU A 1 91 ? -12.960 -18.518 -10.093 1.00 10.75 170 LEU A C 1
ATOM 756 O O . LEU A 1 91 ? -12.217 -17.997 -9.242 1.00 12.31 170 LEU A O 1
ATOM 761 N N . SEC A 1 92 ? -14.073 -17.903 -10.518 1.00 11.00 171 SEC A N 1
ATOM 762 C CA . SEC A 1 92 ? -14.594 -16.689 -9.854 1.00 9.98 171 SEC A CA 1
ATOM 765 C C . SEC A 1 92 ? -14.842 -16.922 -8.384 1.00 12.24 171 SEC A C 1
ATOM 766 O O . SEC A 1 92 ? -14.449 -16.080 -7.519 1.00 12.73 171 SEC A O 1
ATOM 767 N N . HIS A 1 93 ? -15.479 -18.051 -8.052 1.00 10.21 172 HIS A N 1
ATOM 768 C CA . HIS A 1 93 ? -15.902 -18.218 -6.633 1.00 11.88 172 HIS A CA 1
ATOM 769 C C . HIS A 1 93 ? -14.587 -18.452 -5.847 1.00 12.37 172 HIS A C 1
ATOM 770 O O . HIS A 1 93 ? -14.454 -17.960 -4.681 1.00 12.95 172 HIS A O 1
ATOM 777 N N . LEU A 1 94 ? -13.615 -19.162 -6.436 1.00 10.95 173 LEU A N 1
ATOM 778 C CA . LEU A 1 94 ? -12.294 -19.344 -5.741 1.00 12.10 173 LEU A CA 1
ATOM 779 C C . LEU A 1 94 ? -11.610 -17.998 -5.534 1.00 11.63 173 LEU A C 1
ATOM 780 O O . LEU A 1 94 ? -11.116 -17.692 -4.452 1.00 11.09 173 LEU A O 1
ATOM 785 N N . HIS A 1 95 ? -11.464 -17.221 -6.592 1.00 10.96 174 HIS A N 1
ATOM 786 C CA . HIS A 1 95 ? -10.920 -15.860 -6.471 1.00 11.01 174 HIS A CA 1
ATOM 787 C C . HIS A 1 95 ? -11.626 -15.074 -5.336 1.00 10.39 174 HIS A C 1
ATOM 788 O O . HIS A 1 95 ? -10.962 -14.371 -4.513 1.00 9.29 174 HIS A O 1
ATOM 795 N N . ASN A 1 96 ? -12.952 -15.206 -5.287 1.00 11.25 175 ASN A N 1
ATOM 796 C CA . ASN A 1 96 ? -13.728 -14.553 -4.169 1.00 11.46 175 ASN A CA 1
ATOM 797 C C . ASN A 1 96 ? -13.335 -15.064 -2.801 1.00 11.88 175 ASN A C 1
ATOM 798 O O . ASN A 1 96 ? -13.343 -14.245 -1.822 1.00 11.74 175 ASN A O 1
ATOM 803 N N . GLU A 1 97 ? -13.029 -16.340 -2.694 1.00 11.12 176 GLU A N 1
ATOM 804 C CA . GLU A 1 97 ? -12.536 -16.821 -1.383 1.00 11.63 176 GLU A CA 1
ATOM 805 C C . GLU A 1 97 ? -11.276 -16.111 -0.966 1.00 11.70 176 GLU A C 1
ATOM 806 O O . GLU A 1 97 ? -11.128 -15.686 0.244 1.00 13.26 176 GLU A O 1
ATOM 812 N N . VAL A 1 98 ? -10.371 -15.916 -1.919 1.00 10.66 177 VAL A N 1
ATOM 813 C CA . VAL A 1 98 ? -9.144 -15.203 -1.600 1.00 10.24 177 VAL A CA 1
ATOM 814 C C . VAL A 1 98 ? -9.416 -13.738 -1.285 1.00 11.35 177 VAL A C 1
ATOM 815 O O . VAL A 1 98 ? -8.806 -13.168 -0.341 1.00 11.82 177 VAL A O 1
ATOM 819 N N . ASN A 1 99 ? -10.253 -13.064 -2.097 1.00 11.20 178 ASN A N 1
ATOM 820 C CA . ASN A 1 99 ? -10.680 -11.660 -1.849 1.00 11.33 178 ASN A CA 1
ATOM 821 C C . ASN A 1 99 ? -11.211 -11.540 -0.428 1.00 14.23 178 ASN A C 1
ATOM 822 O O . ASN A 1 99 ? -10.691 -10.653 0.354 1.00 12.81 178 ASN A O 1
ATOM 827 N N . ARG A 1 100 ? -12.111 -12.457 -0.032 1.00 12.23 179 ARG A N 1
ATOM 828 C CA . ARG A 1 100 ? -12.724 -12.285 1.332 1.00 13.29 179 ARG A CA 1
ATOM 829 C C . ARG A 1 100 ? -11.617 -12.506 2.405 1.00 11.61 179 ARG A C 1
ATOM 830 O O . ARG A 1 100 ? -11.542 -11.7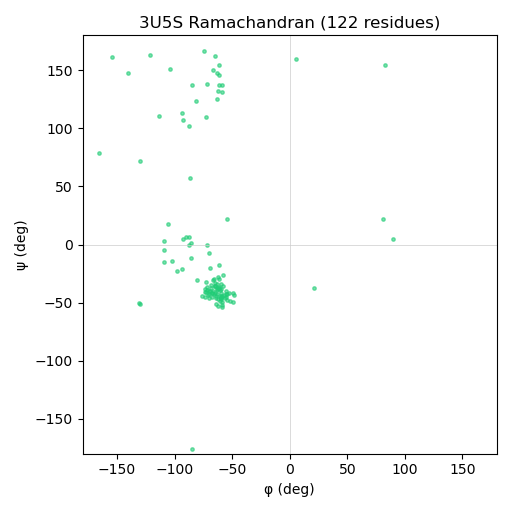67 3.434 1.00 10.86 179 ARG A O 1
ATOM 838 N N . LYS A 1 101 ? -10.760 -13.517 2.199 1.00 9.77 180 LYS A N 1
ATOM 839 C CA . LYS A 1 101 ? -9.610 -13.724 3.126 1.00 9.68 180 LYS A CA 1
ATOM 840 C C . LYS A 1 101 ? -8.813 -12.460 3.398 1.00 11.65 180 LYS A C 1
ATOM 841 O O . LYS A 1 101 ? -8.323 -12.222 4.549 1.00 12.63 180 LYS A O 1
ATOM 847 N N . LEU A 1 102 ? -8.581 -11.683 2.346 1.00 9.46 181 LEU A N 1
ATOM 848 C CA . LEU A 1 102 ? -7.739 -10.464 2.329 1.00 11.63 181 LEU A CA 1
ATOM 849 C C . LEU A 1 102 ? -8.462 -9.137 2.570 1.00 10.60 181 LEU A C 1
ATOM 850 O O . LEU A 1 102 ? -7.867 -8.020 2.500 1.00 13.09 181 LEU A O 1
ATOM 855 N N . GLY A 1 103 ? -9.779 -9.218 2.880 1.00 11.80 182 GLY A N 1
ATOM 856 C CA . GLY A 1 103 ? -10.513 -8.006 3.206 1.00 13.47 182 GLY A CA 1
ATOM 857 C C . GLY A 1 103 ? -10.961 -7.221 1.989 1.00 14.13 182 GLY A C 1
ATOM 858 O O . GLY A 1 103 ? -11.114 -6.018 2.099 1.00 15.45 182 GLY A O 1
ATOM 859 N N . LYS A 1 104 ? -11.052 -7.906 0.823 1.00 12.88 183 LYS A N 1
ATOM 860 C CA . LYS A 1 104 ? -11.454 -7.279 -0.423 1.00 13.43 183 LYS A CA 1
ATOM 861 C C . LYS A 1 104 ? -12.928 -7.698 -0.699 1.00 13.95 183 LYS A C 1
ATOM 862 O O . LYS A 1 104 ? -13.338 -8.801 -0.335 1.00 14.15 183 LYS A O 1
ATOM 868 N N . PRO A 1 105 ? -13.687 -6.867 -1.383 1.00 16.66 184 PRO A N 1
ATOM 869 C CA . PRO A 1 105 ? -15.111 -7.285 -1.620 1.00 16.80 184 PRO A CA 1
ATOM 870 C C . PRO A 1 105 ? -15.217 -8.372 -2.684 1.00 15.27 184 PRO A C 1
ATOM 871 O O . PRO A 1 105 ? -14.237 -8.611 -3.435 1.00 15.92 184 PRO A O 1
ATOM 875 N N . ASP A 1 106 ? -16.400 -8.983 -2.748 1.00 16.08 185 ASP A N 1
ATOM 876 C CA . ASP A 1 106 ? -16.721 -10.004 -3.724 1.00 16.90 185 ASP A CA 1
ATOM 877 C C . ASP A 1 106 ? -16.883 -9.394 -5.075 1.00 16.10 185 ASP A C 1
ATOM 878 O O . ASP A 1 106 ? -17.448 -8.319 -5.218 1.00 17.80 185 ASP A O 1
ATOM 883 N N . PHE A 1 107 ? -16.335 -10.083 -6.065 1.00 13.15 186 PHE A N 1
ATOM 884 C CA . PHE A 1 107 ? -16.613 -9.736 -7.435 1.00 13.83 186 PHE A CA 1
ATOM 885 C C . PHE A 1 107 ? -17.886 -10.427 -7.823 1.00 12.58 186 PHE A C 1
ATOM 886 O O . PHE A 1 107 ? -18.138 -11.574 -7.489 1.00 15.40 186 PHE A O 1
ATOM 894 N N . ASP A 1 108 ? -18.754 -9.708 -8.528 1.00 13.85 187 ASP A N 1
ATOM 895 C CA . ASP A 1 108 ? -20.019 -10.290 -8.963 1.00 13.76 187 ASP A CA 1
ATOM 896 C C . ASP A 1 108 ? -19.790 -11.291 -10.105 1.00 13.28 187 ASP A C 1
ATOM 897 O O . ASP A 1 108 ? -19.347 -10.891 -11.197 1.00 13.06 187 ASP A O 1
ATOM 902 N N . SEC A 1 109 ? -19.965 -12.576 -9.828 1.00 12.66 188 SEC A N 1
ATOM 903 C CA . SEC A 1 109 ? -19.639 -13.630 -10.775 1.00 14.26 188 SEC A CA 1
ATOM 906 C C . SEC A 1 109 ? -20.444 -13.534 -12.054 1.00 14.08 188 SEC A C 1
ATOM 907 O O . SEC A 1 109 ? -20.053 -14.130 -13.076 1.00 13.32 188 SEC A O 1
ATOM 908 N N . SER A 1 110 ? -21.552 -12.788 -12.019 1.00 13.42 189 SER A N 1
ATOM 909 C CA . SER A 1 110 ? -22.401 -12.655 -13.229 1.00 14.79 189 SER A CA 1
ATOM 910 C C . SER A 1 110 ? -21.644 -11.841 -14.268 1.00 15.34 189 SER A C 1
ATOM 911 O O . SER A 1 110 ? -22.003 -11.877 -15.470 1.00 15.45 189 SER A O 1
ATOM 914 N N . LYS A 1 111 ? -20.645 -11.075 -13.814 1.00 13.97 190 LYS A N 1
ATOM 915 C CA . LYS A 1 111 ? -19.834 -10.194 -14.662 1.00 15.06 190 LYS A CA 1
ATOM 916 C C . LYS A 1 111 ? -18.618 -10.873 -15.299 1.00 15.03 190 LYS A C 1
ATOM 917 O O . LYS A 1 111 ? -17.883 -10.244 -16.063 1.00 13.72 190 LYS A O 1
ATOM 923 N N . VAL A 1 112 ? -18.405 -12.170 -15.031 1.00 13.88 191 VAL A N 1
ATOM 924 C CA . VAL A 1 112 ? -17.096 -12.754 -15.474 1.00 16.53 191 VAL A CA 1
ATOM 925 C C . VAL A 1 112 ? -16.905 -12.791 -17.002 1.00 14.19 191 VAL A C 1
ATOM 926 O O . VAL A 1 112 ? -15.763 -12.593 -17.494 1.00 15.19 191 VAL A O 1
ATOM 930 N N . ASP A 1 113 ? -17.980 -12.988 -17.759 1.00 14.49 192 ASP A N 1
ATOM 931 C CA . ASP A 1 113 ? -17.792 -13.052 -19.235 1.00 14.69 192 ASP A CA 1
ATOM 932 C C . ASP A 1 113 ? -17.500 -11.646 -19.769 1.00 14.88 192 ASP A C 1
ATOM 933 O O . ASP A 1 113 ? -16.651 -11.484 -20.687 1.00 16.59 192 ASP A O 1
ATOM 938 N N . GLU A 1 114 ? -18.184 -10.635 -19.276 1.00 12.57 193 GLU A N 1
ATOM 939 C CA . GLU A 1 114 ? -17.899 -9.232 -19.601 1.00 14.03 193 GLU A CA 1
ATOM 940 C C . GLU A 1 114 ? -16.478 -8.834 -19.234 1.00 14.23 193 GLU A C 1
ATOM 941 O O . GLU A 1 114 ? -15.729 -8.335 -20.065 1.00 15.82 193 GLU A O 1
ATOM 947 N N . ARG A 1 115 ? -16.145 -9.081 -17.989 1.00 13.58 194 ARG A N 1
ATOM 948 C CA . ARG A 1 115 ? -14.810 -8.732 -17.491 1.00 11.76 194 ARG A CA 1
ATOM 949 C C . ARG A 1 115 ? -13.607 -9.344 -18.237 1.00 12.53 194 ARG A C 1
ATOM 950 O O . ARG A 1 115 ? -12.603 -8.655 -18.504 1.00 13.08 194 ARG A O 1
ATOM 958 N N . TRP A 1 116 ? -13.721 -10.643 -18.553 1.00 12.13 195 TRP A N 1
ATOM 959 C CA . TRP A 1 116 ? -12.550 -11.324 -19.066 1.00 12.57 195 TRP A CA 1
ATOM 960 C C . TRP A 1 116 ? -12.609 -11.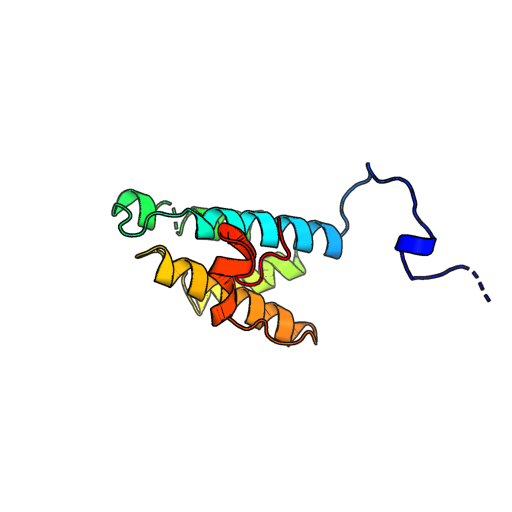686 -20.522 1.00 15.02 195 TRP A C 1
ATOM 961 O O . TRP A 1 116 ? -11.565 -12.075 -21.071 1.00 18.52 195 TRP A O 1
ATOM 972 N N . ARG A 1 117 ? -13.772 -11.643 -21.143 1.00 13.63 196 ARG A N 1
ATOM 973 C CA . ARG A 1 117 ? -13.758 -12.007 -22.575 1.00 14.36 196 ARG A CA 1
ATOM 974 C C . ARG A 1 117 ? -14.470 -10.972 -23.496 1.00 14.48 196 ARG A C 1
ATOM 975 O O . ARG A 1 117 ? -13.869 -10.512 -24.491 1.00 16.05 196 ARG A O 1
ATOM 983 N N . ASP A 1 118 ? -15.698 -10.617 -23.131 1.00 14.00 197 ASP A N 1
ATOM 984 C CA . ASP A 1 118 ? -16.569 -9.946 -24.080 1.00 15.95 197 ASP A CA 1
ATOM 985 C C . ASP A 1 118 ? -16.516 -8.408 -23.992 1.00 17.65 197 ASP A C 1
ATOM 986 O O . ASP A 1 118 ? -16.837 -7.717 -24.955 1.00 20.30 197 ASP A O 1
ATOM 991 N N . GLY A 1 119 ? -16.067 -7.864 -22.861 1.00 15.63 198 GLY A N 1
ATOM 992 C CA . GLY A 1 119 ? -16.170 -6.464 -22.607 1.00 17.49 198 GLY A CA 1
ATOM 993 C C . GLY A 1 119 ? -17.542 -6.123 -22.067 1.00 18.33 198 GLY A C 1
ATOM 994 O O . GLY A 1 119 ? -18.584 -6.791 -22.377 1.00 18.00 198 GLY A O 1
ATOM 995 N N . TRP A 1 120 ? -17.555 -5.029 -21.330 1.00 18.77 199 TRP A N 1
ATOM 996 C CA . TRP A 1 120 ? -18.783 -4.576 -20.693 1.00 21.08 199 TRP A CA 1
ATOM 997 C C . TRP A 1 120 ? -19.839 -4.270 -21.767 1.00 22.01 199 TRP A C 1
ATOM 998 O O . TRP A 1 120 ? -19.551 -3.691 -22.816 1.00 21.81 199 TRP A O 1
ATOM 1009 N N . LYS A 1 121 ? -21.072 -4.684 -21.508 1.00 23.89 200 LYS A N 1
ATOM 1010 C CA . LYS A 1 121 ? -22.149 -4.454 -22.486 1.00 24.18 200 LYS A CA 1
ATOM 1011 C C . LYS A 1 121 ? -22.418 -2.981 -22.886 1.00 25.39 200 LYS A C 1
ATOM 1012 O O . LYS A 1 121 ? -22.885 -2.714 -24.032 1.00 26.09 200 LYS A O 1
ATOM 1018 N N . ASP A 1 122 ? -22.088 -2.040 -21.991 1.00 26.56 201 ASP A N 1
ATOM 1019 C CA . ASP A 1 122 ? -22.152 -0.597 -22.290 1.00 27.02 201 ASP A CA 1
ATOM 1020 C C . ASP A 1 122 ? -21.109 -0.051 -23.288 1.00 27.43 201 ASP A C 1
ATOM 1021 O O . ASP A 1 122 ? -21.157 1.141 -23.671 1.00 28.97 201 ASP A O 1
ATOM 1026 N N . GLY A 1 123 ? -20.148 -0.876 -23.688 1.00 25.99 202 GLY A N 1
ATOM 1027 C CA . GLY A 1 123 ? -19.196 -0.431 -24.705 1.00 25.86 202 GLY A CA 1
ATOM 1028 C C . GLY A 1 123 ? -17.938 0.253 -24.212 1.00 24.86 202 GLY A C 1
ATOM 1029 O O . GLY A 1 123 ? -17.124 0.675 -25.034 1.00 26.13 202 GLY A O 1
ATOM 1030 N N . SER A 1 124 ? -17.748 0.300 -22.879 1.00 25.28 203 SER A N 1
ATOM 1031 C CA . SER A 1 124 ? -16.632 1.054 -22.272 1.00 25.22 203 SER A CA 1
ATOM 1032 C C . SER A 1 124 ? -15.250 0.395 -22.501 1.00 26.24 203 SER A C 1
ATOM 1033 O O . SER A 1 124 ? -14.224 0.951 -22.114 1.00 27.04 203 SER A O 1
ATOM 1036 N N . SEC A 1 125 ? -15.202 -0.739 -23.193 1.00 27.11 204 SEC A N 1
ATOM 1037 C CA . SEC A 1 125 ? -13.906 -1.388 -23.514 1.00 28.01 204 SEC A CA 1
ATOM 1040 C C . SEC A 1 125 ? -13.440 -1.059 -24.902 1.00 31.04 204 SEC A C 1
ATOM 1041 O O . SEC A 1 125 ? -12.228 -1.135 -25.205 1.00 32.92 204 SEC A O 1
ATOM 1042 N N . ASP A 1 126 ? -14.384 -0.686 -25.755 1.00 34.19 205 ASP A N 1
ATOM 1043 C CA . ASP A 1 126 ? -14.077 -0.186 -27.100 1.00 36.99 205 ASP A CA 1
ATOM 1044 C C . ASP A 1 126 ? -13.436 1.207 -27.073 1.00 37.16 205 ASP A C 1
ATOM 1045 O O . ASP A 1 126 ? -13.891 2.082 -26.336 1.00 38.49 205 ASP A O 1
#

Radius of gyration: 16.41 Å; Cα contacts (8 Å, |Δi|>4): 96; chains: 1; bounding box: 34×50×33 Å

Solvent-accessible surface area: 9438 Å² total

Sequence (124 aa):
SRTQQKRDTKFREDPPDREELGRHSWAVLHTLAAYYPDLPTPEQQQDAQFIHLFSKFYPEEAEDLRKRLARNHPDTRTRAAFTQWLHLHNEVNRKLGKPDFDSKVDERWRDGWKDGSD

GO terms:
  GO:0050660 flavin adenine dinucleotide binding (F, IDA)
  GO:0005739 mitochondrion (C, IDA)
  GO:0015035 protein-disulfide reductase activity (F, IDA)
  GO:0016971 flavin-dependent sulfhydryl oxidase activity (F, EXP)
  GO:0016972 thiol oxidase activity (F, EXP)
  GO:0005515 protein binding (F, IPI)
  GO:0005739 mitochondrion (C, HTP)
  GO:0005829 cytosol (C, IDA)
  GO:0160203 mitochondrial disulfide relay system (P, IDA)

Organism: Homo sapiens (NCBI:txid9606)

InterPro domains:
  IPR017905 ERV/ALR sulfhydryl oxidase domain [PF04777] (104-196)
  IPR017905 ERV/ALR sulfhydryl oxidase domain [PS51324] (95-195)
  IPR036774 ERV/ALR sulfhydryl oxidase domain superfamily [G3DSA:1.20.120.310] (81-205)
  IPR036774 ERV/ALR sulfhydryl oxidase domain superfamily [SSF69000] (94-204)
  IPR039799 Sulfhydryl oxidase ALR/ERV [PTHR12645] (26-205)

Foldseek 3Di:
DPDPPCVVPPPDDPDDQDPVRVVVVVLLVQLQVLLPQAQADDPVSLVCLVVQVVCLVPVPPVVVSVVSNVVCVVQPADSRGSLRRSLSSLVVVQVVCVVVVHHRDDSVCSNCVRPDPDPVPPVD